Protein AF-A0A0G0SCI0-F1 (afdb_monomer)

pLDDT: mean 91.82, std 7.72, range [46.59, 98.31]

Solvent-accessible surface area (backbone atoms only — not comparable to full-atom values): 9033 Å² total; per-residue (Å²): 70,69,82,68,46,32,47,79,48,72,50,71,79,61,82,62,89,71,46,37,27,35,38,38,36,37,36,36,42,33,68,87,74,48,76,49,76,49,73,50,75,42,74,54,86,60,45,58,52,78,45,81,43,67,42,52,51,76,57,96,91,44,78,46,72,61,54,64,63,39,46,35,38,43,36,41,37,32,15,29,88,86,66,47,79,77,46,74,52,74,36,51,35,20,46,47,60,81,52,35,75,44,44,30,80,85,65,81,45,42,39,35,37,78,56,65,50,82,81,36,38,33,39,21,24,66,43,97,61,86,73,90,61,76,46,53,56,71,58,100,50,31,35,40,43,44,47,79,60,53,78,79,65,60,46,78,55,132

Radius of gyration: 16.21 Å; Cα contacts (8 Å, |Δi|>4): 354; chains: 1; bounding box: 36×43×42 Å

Structure (mmCIF, N/CA/C/O backbone):
data_AF-A0A0G0SCI0-F1
#
_entry.id   AF-A0A0G0SCI0-F1
#
loop_
_atom_site.group_PDB
_atom_site.id
_atom_site.type_symbol
_atom_site.label_atom_id
_atom_site.label_alt_id
_atom_site.label_comp_id
_atom_site.label_asym_id
_atom_site.label_entity_id
_atom_site.label_seq_id
_atom_site.pdbx_PDB_ins_code
_atom_site.Cartn_x
_atom_site.Cartn_y
_atom_site.Cartn_z
_atom_site.occupancy
_atom_site.B_iso_or_equiv
_atom_site.auth_seq_id
_atom_site.auth_comp_id
_atom_site.auth_asym_id
_atom_site.auth_atom_id
_atom_site.pdbx_PDB_model_num
ATOM 1 N N . GLY A 1 1 ? 3.227 4.817 9.717 1.00 46.59 1 GLY A N 1
ATOM 2 C CA . GLY A 1 1 ? 3.325 5.680 10.916 1.00 46.59 1 GLY A CA 1
ATOM 3 C C . GLY A 1 1 ? 2.157 5.382 11.832 1.00 46.59 1 GLY A C 1
ATOM 4 O O . GLY A 1 1 ? 1.140 4.926 11.325 1.00 46.59 1 GLY A O 1
ATOM 5 N N . SER A 1 2 ? 2.297 5.602 13.141 1.00 54.50 2 SER A N 1
ATOM 6 C CA . SER A 1 2 ? 1.297 5.234 14.164 1.00 54.50 2 SER A CA 1
ATOM 7 C C . SER A 1 2 ? -0.089 5.849 13.947 1.00 54.50 2 SER A C 1
ATOM 9 O O . SER A 1 2 ? -1.084 5.265 14.358 1.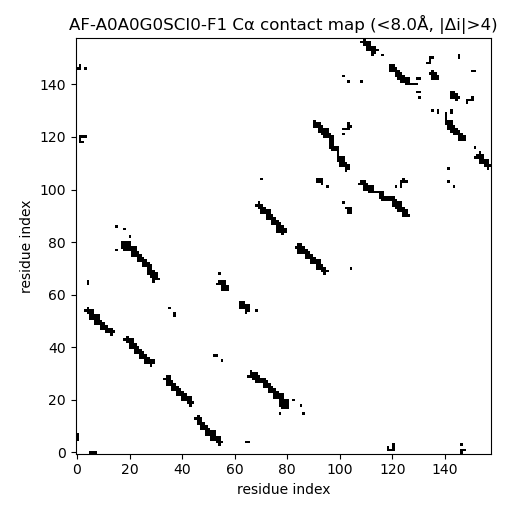00 54.50 2 SER A O 1
ATOM 11 N N . ASP A 1 3 ? -0.159 6.987 13.257 1.00 68.56 3 ASP A N 1
ATOM 12 C CA . ASP A 1 3 ? -1.389 7.781 13.158 1.00 68.56 3 ASP A CA 1
ATOM 13 C C . ASP A 1 3 ? -2.162 7.550 11.848 1.00 68.56 3 ASP A C 1
ATOM 15 O O . ASP A 1 3 ? -3.134 8.241 11.569 1.00 68.56 3 ASP A O 1
ATOM 19 N N . GLY A 1 4 ? -1.726 6.600 11.011 1.00 75.94 4 GLY A N 1
ATOM 20 C CA . GLY A 1 4 ? -2.388 6.305 9.733 1.00 75.94 4 GLY A CA 1
ATOM 21 C C . GLY A 1 4 ? -2.150 7.350 8.635 1.00 75.94 4 GLY A C 1
ATOM 22 O O . GLY A 1 4 ? -2.732 7.250 7.568 1.00 75.94 4 GLY A O 1
ATOM 23 N N . HIS A 1 5 ? -1.273 8.335 8.852 1.00 87.75 5 HIS A N 1
ATOM 24 C CA . HIS A 1 5 ? -0.954 9.381 7.863 1.00 87.75 5 HIS A CA 1
ATOM 25 C C . HIS A 1 5 ? 0.106 8.980 6.837 1.00 87.75 5 HIS A C 1
ATOM 27 O O . HIS A 1 5 ? 0.325 9.680 5.852 1.00 87.75 5 HIS A O 1
ATOM 33 N N . TRP A 1 6 ? 0.803 7.874 7.090 1.00 91.00 6 TRP A N 1
ATOM 34 C CA . TRP A 1 6 ? 1.903 7.430 6.252 1.00 91.00 6 TRP A CA 1
ATOM 35 C C . TRP A 1 6 ? 1.904 5.921 6.098 1.00 91.00 6 TRP A C 1
ATOM 37 O O . TRP A 1 6 ? 1.868 5.201 7.106 1.00 91.00 6 TRP A O 1
ATOM 47 N N . LEU A 1 7 ? 2.084 5.460 4.864 1.00 91.31 7 LEU A N 1
ATOM 48 C CA . LEU A 1 7 ? 2.353 4.060 4.557 1.00 91.31 7 LEU A CA 1
ATOM 49 C C . LEU A 1 7 ? 3.851 3.855 4.340 1.00 91.31 7 LEU A C 1
ATOM 51 O O . LEU A 1 7 ? 4.489 4.611 3.606 1.00 91.31 7 LEU A O 1
ATOM 55 N N . ASN A 1 8 ? 4.411 2.833 4.988 1.00 90.81 8 ASN A N 1
ATOM 56 C CA . ASN A 1 8 ? 5.764 2.389 4.682 1.00 90.81 8 ASN A CA 1
ATOM 57 C C . ASN A 1 8 ? 5.704 1.428 3.491 1.00 90.81 8 ASN A C 1
ATOM 59 O O . ASN A 1 8 ? 5.247 0.292 3.616 1.00 90.81 8 ASN A O 1
ATOM 63 N N . PHE A 1 9 ? 6.121 1.906 2.327 1.00 91.44 9 PHE A N 1
ATOM 64 C CA . PHE A 1 9 ? 6.131 1.146 1.092 1.00 91.44 9 PHE A CA 1
ATOM 65 C C . PHE A 1 9 ? 7.481 0.466 0.900 1.00 91.44 9 PHE A C 1
ATOM 67 O O . PHE A 1 9 ? 8.499 1.126 0.675 1.00 91.44 9 PHE A O 1
ATOM 74 N N . LYS A 1 10 ? 7.467 -0.867 0.939 1.00 90.06 10 LYS A N 1
ATOM 75 C CA . LYS A 1 10 ? 8.652 -1.702 0.758 1.00 90.06 10 LYS A CA 1
ATOM 76 C C . LYS A 1 10 ? 8.480 -2.626 -0.440 1.00 90.06 10 LYS A C 1
ATOM 78 O O . LYS A 1 10 ? 7.472 -3.319 -0.557 1.00 90.06 10 LYS A O 1
ATOM 83 N N . VAL A 1 11 ? 9.489 -2.672 -1.306 1.00 90.00 11 VAL A N 1
ATOM 84 C CA . VAL A 1 11 ? 9.606 -3.695 -2.355 1.00 90.00 11 VAL A CA 1
ATOM 85 C C . VAL A 1 11 ? 10.903 -4.442 -2.109 1.00 90.00 11 VAL A C 1
ATOM 87 O O . VAL A 1 11 ? 11.970 -3.836 -2.057 1.00 90.00 11 VAL A O 1
ATOM 90 N N . GLU A 1 12 ? 10.811 -5.755 -1.942 1.00 89.12 12 GLU A N 1
ATOM 91 C CA . GLU A 1 12 ? 11.946 -6.624 -1.632 1.00 89.12 12 GLU A CA 1
ATOM 92 C C . GLU A 1 12 ? 12.157 -7.649 -2.745 1.00 89.12 12 GLU A C 1
ATOM 94 O O . GLU A 1 12 ? 11.223 -7.992 -3.474 1.00 89.12 12 GLU A O 1
ATOM 99 N N . LYS A 1 13 ? 13.379 -8.188 -2.836 1.00 86.81 13 LYS A N 1
ATOM 100 C CA . LYS A 1 13 ? 13.738 -9.264 -3.777 1.00 86.81 13 LYS A CA 1
ATOM 101 C C . LYS A 1 13 ? 13.470 -8.872 -5.240 1.00 86.81 13 LYS A C 1
ATOM 103 O O . LYS A 1 13 ? 13.027 -9.697 -6.040 1.00 86.81 13 LYS A O 1
ATOM 108 N N . ILE A 1 14 ? 13.739 -7.614 -5.588 1.00 90.25 14 ILE A N 1
ATOM 109 C CA . ILE A 1 14 ? 13.608 -7.096 -6.952 1.00 90.25 14 ILE A CA 1
ATOM 110 C C . ILE A 1 14 ? 14.577 -7.864 -7.855 1.00 90.25 14 ILE A C 1
ATOM 112 O O . ILE A 1 14 ? 15.792 -7.784 -7.689 1.00 90.25 14 ILE A O 1
ATOM 116 N N . ASN A 1 15 ? 14.024 -8.613 -8.809 1.00 90.06 15 ASN A N 1
ATOM 117 C CA . ASN A 1 15 ? 14.778 -9.416 -9.768 1.00 90.06 15 ASN A CA 1
ATOM 118 C C . ASN A 1 15 ? 14.116 -9.349 -11.152 1.00 90.06 15 ASN A C 1
ATOM 120 O O . ASN A 1 15 ? 13.524 -10.316 -11.631 1.00 90.06 15 ASN A O 1
ATOM 124 N N . VAL A 1 16 ? 14.156 -8.165 -11.765 1.00 92.06 16 VAL A N 1
ATOM 125 C CA . VAL A 1 16 ? 13.594 -7.909 -13.098 1.00 92.06 16 VAL A CA 1
ATOM 126 C C . VAL A 1 16 ? 14.747 -7.639 -14.057 1.00 92.06 16 VAL A C 1
ATOM 128 O O . VAL A 1 16 ? 15.391 -6.594 -13.989 1.00 92.06 16 VAL A O 1
ATOM 131 N N . SER A 1 17 ? 15.034 -8.603 -14.933 1.00 93.56 17 SER A N 1
ATOM 132 C CA . SER A 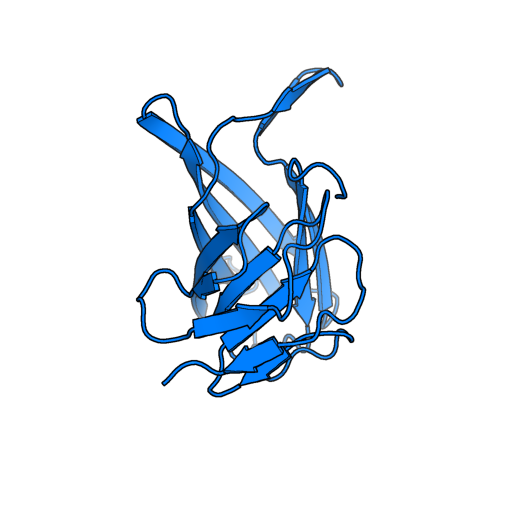1 17 ? 16.157 -8.503 -15.868 1.00 93.56 17 SER A CA 1
ATOM 133 C C . SER A 1 17 ? 16.015 -7.285 -16.785 1.00 93.56 17 SER A C 1
ATOM 135 O O . SER A 1 17 ? 14.946 -7.042 -17.346 1.00 93.56 17 SER A O 1
ATOM 137 N N . GLY A 1 18 ? 17.093 -6.509 -16.919 1.00 94.62 18 GLY A N 1
ATOM 138 C CA . GLY A 1 18 ? 17.126 -5.293 -17.734 1.00 94.62 18 GLY A CA 1
ATOM 139 C C . GLY A 1 18 ? 16.454 -4.066 -17.107 1.00 94.62 18 GLY A C 1
ATOM 140 O O . GLY A 1 18 ? 16.444 -3.014 -17.745 1.00 94.62 18 GLY A O 1
ATOM 141 N N . ALA A 1 19 ? 15.917 -4.158 -15.884 1.00 96.62 19 ALA A N 1
ATOM 142 C CA . ALA A 1 19 ? 15.339 -3.008 -15.194 1.00 96.62 19 ALA A CA 1
ATOM 143 C C . ALA A 1 19 ? 16.431 -2.050 -14.695 1.00 96.62 19 ALA A C 1
ATOM 145 O O . ALA A 1 19 ? 17.321 -2.445 -13.949 1.00 96.62 19 ALA A O 1
ATOM 146 N N . ALA A 1 20 ? 16.330 -0.779 -15.080 1.00 97.31 20 ALA A N 1
ATOM 147 C CA . ALA A 1 20 ? 17.191 0.309 -14.621 1.00 97.31 20 ALA A CA 1
ATOM 148 C C . ALA A 1 20 ? 16.476 1.240 -13.627 1.00 97.31 20 ALA A C 1
ATOM 150 O O . ALA A 1 20 ? 17.115 1.878 -12.787 1.00 97.31 20 ALA A O 1
ATOM 151 N N . SER A 1 21 ? 15.146 1.330 -13.699 1.00 97.62 21 SER A N 1
ATOM 152 C CA . SER A 1 21 ? 14.340 2.112 -12.762 1.00 97.62 21 SER A CA 1
ATOM 153 C C . SER A 1 21 ? 12.988 1.464 -12.481 1.00 97.62 21 SER A C 1
ATOM 155 O O . SER A 1 21 ? 12.532 0.560 -13.187 1.00 97.62 21 SER A O 1
ATOM 157 N N . MET A 1 22 ? 12.352 1.943 -11.417 1.00 97.50 22 MET A N 1
ATOM 158 C CA . MET A 1 22 ? 10.992 1.600 -11.044 1.00 97.50 22 MET A CA 1
ATOM 159 C C . MET A 1 22 ? 10.218 2.882 -10.736 1.00 97.50 22 MET A C 1
ATOM 161 O O . MET A 1 22 ? 10.612 3.651 -9.857 1.00 97.50 22 MET A O 1
ATOM 165 N N . ASP A 1 23 ? 9.110 3.089 -11.436 1.00 97.81 23 ASP A N 1
ATOM 166 C CA . ASP A 1 23 ? 8.098 4.060 -11.030 1.00 97.81 23 ASP A CA 1
ATOM 167 C C . ASP A 1 23 ? 7.126 3.385 -10.070 1.00 97.81 23 ASP A C 1
ATOM 169 O O . ASP A 1 23 ? 6.784 2.211 -10.244 1.00 97.81 23 ASP A O 1
ATOM 173 N N . TYR A 1 24 ? 6.639 4.133 -9.092 1.00 97.44 24 TYR A N 1
ATOM 174 C CA . TYR A 1 24 ? 5.499 3.743 -8.280 1.00 97.44 24 TYR A CA 1
ATOM 175 C C . TYR A 1 24 ? 4.431 4.830 -8.321 1.00 97.44 24 TYR A C 1
ATOM 177 O O . TYR A 1 24 ? 4.723 6.020 -8.446 1.00 97.44 24 TYR A O 1
ATOM 185 N N . LEU A 1 25 ? 3.182 4.401 -8.217 1.00 98.06 25 LEU A N 1
ATOM 186 C CA . LEU A 1 25 ? 2.033 5.272 -8.068 1.00 98.06 25 LEU A CA 1
ATOM 187 C C . LEU A 1 25 ? 1.063 4.612 -7.097 1.00 98.06 25 LEU A C 1
ATOM 189 O O . LEU A 1 25 ? 0.509 3.550 -7.389 1.00 98.06 25 LEU A O 1
ATOM 193 N N . MET A 1 26 ? 0.858 5.269 -5.962 1.00 97.56 26 MET A N 1
ATOM 194 C CA . MET A 1 26 ? -0.260 4.974 -5.079 1.00 97.56 26 MET A CA 1
ATOM 195 C C . MET A 1 26 ? -1.421 5.884 -5.440 1.00 97.56 26 MET A C 1
ATOM 197 O O . MET A 1 26 ? -1.225 7.090 -5.574 1.00 97.56 26 MET A O 1
ATOM 201 N N . VAL A 1 27 ? -2.613 5.321 -5.565 1.00 97.56 27 VAL A N 1
ATOM 202 C CA . VAL A 1 27 ? -3.841 6.084 -5.771 1.00 97.56 27 VAL A CA 1
ATOM 203 C C . VAL A 1 27 ? -4.850 5.676 -4.715 1.00 97.56 27 VAL A C 1
ATOM 205 O O . VAL A 1 27 ? -5.027 4.484 -4.492 1.00 97.56 27 VAL A O 1
ATOM 208 N N . TYR A 1 28 ? -5.504 6.632 -4.067 1.00 95.81 28 TYR A N 1
ATOM 209 C CA . TYR A 1 28 ? -6.512 6.357 -3.042 1.00 95.81 28 TYR A CA 1
ATOM 210 C C . TYR A 1 28 ? -7.639 7.386 -3.084 1.00 95.81 28 TYR A C 1
ATOM 212 O O . TYR A 1 28 ? -7.477 8.485 -3.622 1.00 95.81 28 TYR A O 1
ATOM 220 N N . SER A 1 29 ? -8.783 7.006 -2.526 1.00 91.44 29 SER A N 1
ATOM 221 C CA . SER A 1 29 ? -9.950 7.877 -2.387 1.00 91.44 29 SER A CA 1
ATOM 222 C C . SER A 1 29 ? -9.988 8.531 -1.009 1.00 91.44 29 SER A C 1
ATOM 224 O O . SER A 1 29 ? -9.496 7.969 -0.029 1.00 91.44 29 SER A O 1
ATOM 226 N N . THR A 1 30 ? -10.572 9.723 -0.947 1.00 90.12 30 THR A N 1
ATOM 227 C CA . THR A 1 30 ? -10.726 10.521 0.274 1.00 90.12 30 THR A CA 1
ATOM 228 C C . THR A 1 30 ? -12.205 10.723 0.606 1.00 90.12 30 THR A C 1
ATOM 230 O O . THR A 1 30 ? -13.070 10.639 -0.268 1.00 90.12 30 THR A O 1
ATOM 233 N N . SER A 1 31 ? -12.527 11.008 1.872 1.00 86.62 31 SER A N 1
ATOM 234 C CA . SER A 1 31 ? -13.924 11.157 2.328 1.00 86.62 31 SER A CA 1
ATOM 235 C C . SER A 1 31 ? -14.691 12.311 1.674 1.00 86.62 31 SER A C 1
ATOM 237 O O . SER A 1 31 ? -15.917 12.331 1.704 1.00 86.62 31 SER A O 1
ATOM 239 N N . ASP A 1 32 ? -13.989 13.293 1.113 1.00 83.62 32 ASP A N 1
ATOM 240 C CA . ASP A 1 32 ? -14.570 14.423 0.378 1.00 83.62 32 ASP A CA 1
ATOM 241 C C . ASP A 1 32 ? -14.886 14.088 -1.095 1.00 83.62 32 ASP A C 1
ATOM 243 O O . ASP A 1 32 ? -15.284 14.967 -1.859 1.00 83.62 32 ASP A O 1
ATOM 247 N N . GLY A 1 33 ? -14.732 12.820 -1.496 1.00 75.12 33 GLY A N 1
ATOM 248 C CA . GLY A 1 33 ? -14.990 12.339 -2.854 1.00 75.12 33 GLY A CA 1
ATOM 249 C C . GLY A 1 33 ? -13.837 12.584 -3.830 1.00 75.12 33 GLY A C 1
ATOM 250 O O . GLY A 1 33 ? -13.972 12.283 -5.017 1.00 75.12 33 GLY A O 1
ATOM 251 N N . GLY A 1 34 ? -12.710 13.120 -3.353 1.00 86.19 34 GLY A N 1
ATOM 252 C CA . GLY A 1 34 ? -11.492 13.281 -4.134 1.00 86.19 34 GLY A CA 1
ATOM 253 C C . GLY A 1 34 ? -10.740 11.968 -4.376 1.00 86.19 34 GLY A C 1
ATOM 254 O O . GLY A 1 34 ? -10.916 10.964 -3.683 1.00 86.19 34 GLY A O 1
ATOM 255 N N . GLN A 1 35 ? -9.858 11.998 -5.375 1.00 92.69 35 GLN A N 1
ATOM 256 C CA . GLN A 1 35 ? -8.850 10.968 -5.611 1.00 92.69 35 GLN A CA 1
ATOM 257 C C . GLN A 1 35 ? -7.472 11.616 -5.518 1.00 92.69 35 GLN A C 1
ATOM 259 O O . GLN A 1 35 ? -7.233 12.673 -6.105 1.00 92.69 35 GLN A O 1
ATOM 264 N N . GLN A 1 36 ? -6.572 10.979 -4.781 1.00 94.75 36 GLN A N 1
ATOM 265 C CA . GLN A 1 36 ? -5.215 11.458 -4.552 1.00 94.75 36 GLN A CA 1
ATOM 266 C C . GLN A 1 36 ? -4.207 10.486 -5.146 1.00 94.75 36 GLN A C 1
ATOM 268 O O . GLN A 1 36 ? -4.459 9.283 -5.239 1.00 94.75 36 GLN A O 1
ATOM 273 N N . GLY A 1 37 ? -3.061 11.023 -5.558 1.00 95.50 37 GLY A N 1
ATOM 274 C CA . GLY A 1 37 ? -1.978 10.262 -6.165 1.00 95.50 37 GLY A CA 1
ATOM 275 C C . GLY A 1 37 ? -0.643 10.575 -5.505 1.00 95.50 37 GLY A C 1
ATOM 276 O O . GLY A 1 37 ? -0.273 11.739 -5.378 1.00 95.50 37 GLY A O 1
ATOM 277 N N . VAL A 1 38 ? 0.108 9.535 -5.149 1.00 96.56 38 VAL A N 1
ATOM 278 C CA . VAL A 1 38 ? 1.482 9.641 -4.642 1.00 96.56 38 VAL A CA 1
ATOM 279 C C . VAL A 1 38 ? 2.414 8.958 -5.642 1.00 96.56 38 VAL A C 1
ATOM 281 O O . VAL A 1 38 ? 2.629 7.742 -5.557 1.00 96.56 38 VAL A O 1
ATOM 284 N N . PRO A 1 39 ? 2.912 9.698 -6.649 1.00 97.12 39 PRO A N 1
ATOM 285 C CA . PRO A 1 39 ? 3.868 9.176 -7.609 1.00 97.12 39 PRO A CA 1
ATOM 286 C C . PRO A 1 39 ? 5.294 9.236 -7.060 1.00 97.12 39 PRO A C 1
ATOM 288 O O . PRO A 1 39 ? 5.649 10.108 -6.266 1.00 97.12 39 PRO A O 1
ATOM 291 N N . GLY A 1 40 ? 6.157 8.378 -7.585 1.00 96.94 40 GLY A N 1
ATOM 292 C CA . GLY A 1 40 ? 7.592 8.561 -7.469 1.00 96.94 40 GLY A CA 1
ATOM 293 C C . GLY A 1 40 ? 8.373 7.627 -8.374 1.00 96.94 40 GLY A C 1
ATOM 294 O O . GLY A 1 40 ? 7.836 6.691 -8.962 1.00 96.94 40 GLY A O 1
ATOM 295 N N . THR A 1 41 ? 9.671 7.892 -8.470 1.00 97.00 41 THR A N 1
ATOM 296 C CA . THR A 1 41 ? 10.594 7.123 -9.305 1.00 97.00 41 THR A CA 1
ATOM 297 C C . THR A 1 41 ? 11.840 6.793 -8.503 1.00 97.00 41 THR A C 1
ATOM 299 O O . THR A 1 41 ? 12.353 7.619 -7.743 1.00 97.00 41 THR A O 1
ATOM 302 N N . VAL A 1 42 ? 12.342 5.575 -8.676 1.00 96.19 42 VAL A N 1
ATOM 303 C CA . VAL A 1 42 ? 13.556 5.084 -8.027 1.00 96.19 42 VAL A CA 1
ATOM 304 C C . VAL A 1 42 ? 14.471 4.479 -9.083 1.00 96.19 42 VAL A C 1
ATOM 306 O O . VAL A 1 42 ? 14.039 3.670 -9.902 1.00 96.19 42 VAL A O 1
ATOM 309 N N . LYS A 1 43 ? 15.750 4.863 -9.073 1.00 96.25 43 LYS A N 1
ATOM 310 C CA . LYS A 1 43 ? 16.782 4.145 -9.831 1.00 96.25 43 LYS A CA 1
ATOM 311 C C . LYS A 1 43 ? 17.069 2.822 -9.129 1.00 96.25 43 LYS A C 1
ATOM 313 O O . LYS A 1 43 ? 17.228 2.806 -7.911 1.00 96.25 43 LYS A O 1
ATOM 318 N N . LEU A 1 44 ? 17.132 1.734 -9.884 1.00 95.06 44 LEU A N 1
ATOM 319 C CA . LEU A 1 44 ? 17.379 0.408 -9.331 1.00 95.06 44 LEU A CA 1
ATOM 320 C C . LEU A 1 44 ? 18.883 0.160 -9.252 1.00 95.06 44 LEU A C 1
ATOM 322 O O . LEU A 1 44 ? 19.503 -0.305 -10.203 1.00 95.06 44 LEU A O 1
ATOM 326 N N . THR A 1 45 ? 19.461 0.520 -8.111 1.00 90.88 45 THR A N 1
ATOM 327 C CA . THR A 1 45 ? 20.843 0.180 -7.732 1.00 90.88 45 THR A CA 1
ATOM 328 C C . THR A 1 45 ? 20.909 -1.022 -6.797 1.00 90.88 45 THR A C 1
ATOM 330 O O . THR A 1 45 ? 21.949 -1.662 -6.702 1.00 90.88 45 THR A O 1
ATOM 333 N N . ASP A 1 46 ? 19.788 -1.342 -6.149 1.00 89.06 46 ASP A N 1
ATOM 334 C CA . ASP A 1 46 ? 19.658 -2.358 -5.111 1.00 89.06 46 ASP A CA 1
ATOM 335 C C . ASP A 1 46 ? 18.482 -3.296 -5.408 1.00 89.06 46 ASP A C 1
ATOM 337 O O . ASP A 1 46 ? 1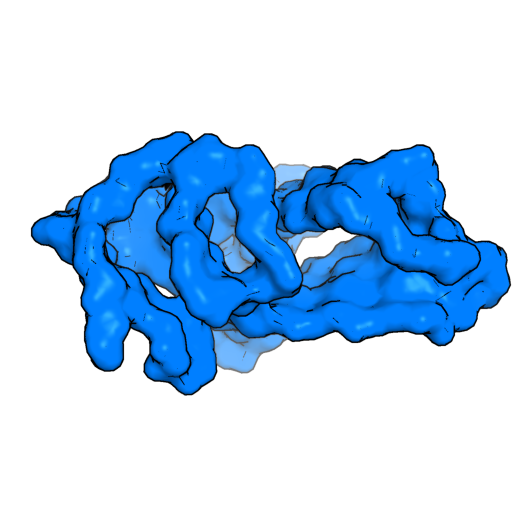7.605 -3.004 -6.226 1.00 89.06 46 ASP A O 1
ATOM 341 N N . THR A 1 47 ? 18.433 -4.429 -4.705 1.00 88.69 47 THR A N 1
ATOM 342 C CA . THR A 1 47 ? 17.344 -5.419 -4.825 1.00 88.69 47 THR A CA 1
ATOM 343 C C . THR A 1 47 ? 16.173 -5.148 -3.876 1.00 88.69 47 THR A C 1
ATOM 345 O O . THR A 1 47 ? 15.208 -5.916 -3.830 1.00 88.69 47 THR A O 1
ATOM 348 N N . SER A 1 48 ? 16.238 -4.055 -3.116 1.00 90.50 48 SER A N 1
ATOM 349 C CA . SER A 1 48 ? 15.192 -3.626 -2.195 1.00 90.50 48 SER A CA 1
ATOM 350 C C . SER A 1 48 ? 15.077 -2.112 -2.165 1.00 90.50 48 SER A C 1
ATOM 352 O O . SER A 1 48 ? 16.084 -1.409 -2.224 1.00 90.50 48 SER A O 1
ATOM 354 N N . ILE A 1 49 ? 13.857 -1.616 -2.001 1.00 92.56 49 ILE A N 1
ATOM 355 C CA . ILE A 1 49 ? 13.579 -0.197 -1.800 1.00 92.56 49 ILE A CA 1
ATOM 356 C C . ILE A 1 49 ? 12.587 -0.017 -0.655 1.00 92.56 49 ILE A C 1
ATOM 358 O O . ILE A 1 49 ? 11.730 -0.868 -0.415 1.00 92.56 49 ILE A O 1
ATOM 362 N N . GLU A 1 50 ? 12.688 1.128 0.008 1.00 92.44 50 GLU A N 1
ATOM 363 C CA . GLU A 1 50 ? 11.783 1.536 1.077 1.00 92.44 50 GLU A CA 1
ATOM 364 C C . GLU A 1 50 ? 11.466 3.026 0.937 1.00 92.44 50 GLU A C 1
ATOM 366 O O . GLU A 1 50 ? 12.366 3.836 0.681 1.00 92.44 50 GLU A O 1
ATOM 371 N N . ARG A 1 51 ? 10.188 3.398 1.020 1.00 93.44 51 ARG A N 1
ATOM 372 C CA . ARG A 1 51 ? 9.709 4.780 0.892 1.00 93.44 51 ARG A CA 1
ATOM 373 C C . ARG A 1 51 ? 8.553 5.030 1.850 1.00 93.44 51 ARG A C 1
ATOM 375 O O . ARG A 1 51 ? 7.651 4.211 1.970 1.00 93.44 51 ARG A O 1
ATOM 382 N N . MET A 1 52 ? 8.542 6.211 2.455 1.00 93.12 52 MET A N 1
ATOM 383 C CA . MET A 1 52 ? 7.386 6.700 3.199 1.00 93.12 52 MET A CA 1
ATOM 384 C C . MET A 1 52 ? 6.440 7.422 2.240 1.00 93.12 52 MET A C 1
ATOM 386 O O . MET A 1 52 ? 6.843 8.380 1.583 1.00 93.12 52 MET A O 1
ATOM 390 N N . LEU A 1 53 ? 5.196 6.959 2.155 1.00 94.69 53 LEU A N 1
ATOM 391 C CA . LEU A 1 53 ? 4.159 7.552 1.315 1.00 94.69 53 LEU A CA 1
ATOM 392 C C . LEU A 1 53 ? 3.184 8.333 2.191 1.00 94.69 53 LEU A C 1
ATOM 394 O O . LEU A 1 53 ? 2.549 7.750 3.070 1.00 94.69 53 LEU A O 1
ATOM 398 N N . LEU A 1 54 ? 3.095 9.642 1.960 1.00 94.50 54 LEU A N 1
ATOM 399 C CA . LEU A 1 54 ? 2.180 10.532 2.669 1.00 94.50 54 LEU A CA 1
ATOM 400 C C . LEU A 1 54 ? 0.750 10.324 2.162 1.00 94.50 54 LEU A C 1
ATOM 402 O O . LEU A 1 54 ? 0.503 10.424 0.965 1.00 94.50 54 LEU A O 1
ATOM 406 N N . LEU A 1 55 ? -0.186 10.093 3.078 1.00 94.12 55 LEU A N 1
ATOM 407 C CA . LEU A 1 55 ? -1.623 10.162 2.819 1.00 94.12 55 LEU A CA 1
ATOM 408 C C . LEU A 1 55 ? -2.090 11.600 3.057 1.00 94.12 55 LEU A C 1
ATOM 410 O O . LEU A 1 55 ? -2.605 11.955 4.122 1.00 94.12 55 LEU A O 1
ATOM 414 N N . GLY A 1 56 ? -1.783 12.462 2.093 1.00 93.38 56 GLY A N 1
ATOM 415 C CA . GLY A 1 56 ? -1.937 13.899 2.228 1.00 93.38 56 GLY A CA 1
ATOM 416 C C . GLY A 1 56 ? -1.058 14.690 1.270 1.00 93.38 56 GLY A C 1
ATOM 417 O O . GLY A 1 56 ? -0.579 14.201 0.250 1.00 93.38 56 GLY A O 1
ATOM 418 N N . SER A 1 57 ? -0.805 15.939 1.641 1.00 90.38 57 SER A N 1
ATOM 419 C CA . SER A 1 57 ? 0.058 16.857 0.902 1.00 90.38 57 SER A CA 1
ATOM 420 C C . SER A 1 57 ? 1.037 17.555 1.836 1.00 90.38 57 SER A C 1
ATOM 422 O O . SER A 1 57 ? 0.662 17.959 2.940 1.00 90.38 57 SER A O 1
ATOM 424 N N . GLU A 1 58 ? 2.258 17.775 1.361 1.00 91.62 58 GLU A N 1
ATOM 425 C CA . GLU A 1 58 ? 3.247 18.625 2.017 1.00 91.62 58 GLU A CA 1
ATOM 426 C C . GLU A 1 58 ? 3.515 19.866 1.155 1.00 91.62 58 GLU A C 1
ATOM 428 O O . GLU A 1 58 ? 3.766 19.756 -0.044 1.00 91.62 58 GLU A O 1
ATOM 433 N N . SER A 1 59 ? 3.484 21.053 1.763 1.00 89.81 59 SER A N 1
ATOM 434 C CA . SER A 1 59 ? 3.904 22.302 1.120 1.00 89.81 59 SER A CA 1
ATOM 435 C C . SER A 1 59 ? 4.751 23.119 2.084 1.00 89.81 59 SER A C 1
ATOM 437 O O . SER A 1 59 ? 4.273 23.539 3.138 1.00 89.81 59 SER A O 1
ATOM 439 N N . SER A 1 60 ? 6.004 23.389 1.713 1.00 90.38 60 SER A N 1
ATOM 440 C CA . SER A 1 60 ? 6.942 24.192 2.514 1.00 90.38 60 SER A CA 1
ATOM 441 C C . SER A 1 60 ? 7.083 23.696 3.964 1.00 90.38 60 SER A C 1
ATOM 443 O O . SER A 1 60 ? 7.050 24.496 4.900 1.00 90.38 60 SER A O 1
ATOM 445 N N . GLY A 1 61 ? 7.170 22.375 4.158 1.00 89.44 61 GLY A N 1
ATOM 446 C CA . GLY A 1 61 ? 7.266 21.738 5.478 1.00 89.44 61 GLY A CA 1
ATOM 447 C C . GLY A 1 61 ? 5.959 21.704 6.280 1.00 89.44 61 GLY A C 1
ATOM 448 O O . GLY A 1 61 ? 5.961 21.273 7.431 1.00 89.44 61 GLY A O 1
ATOM 449 N N . LYS A 1 62 ? 4.837 22.165 5.709 1.00 89.81 62 LYS A N 1
ATOM 450 C CA . LYS A 1 62 ? 3.505 22.045 6.316 1.00 89.81 62 LYS A CA 1
ATOM 451 C C . LYS A 1 62 ? 2.785 20.832 5.752 1.00 89.81 62 LYS A C 1
ATOM 453 O O . LYS A 1 62 ? 2.602 20.734 4.539 1.00 89.81 62 LYS A O 1
ATOM 458 N N . PHE A 1 63 ? 2.326 19.966 6.648 1.00 92.06 63 PHE A N 1
ATOM 459 C CA . PHE A 1 63 ? 1.602 18.748 6.307 1.00 92.06 63 PHE A CA 1
ATOM 460 C C . PHE A 1 63 ? 0.096 18.953 6.452 1.00 92.06 63 PHE A C 1
ATOM 462 O O . PHE A 1 63 ? -0.383 19.487 7.453 1.00 92.06 63 PHE A O 1
ATOM 469 N N . ARG A 1 64 ? -0.643 18.497 5.445 1.00 91.50 64 ARG A N 1
ATOM 470 C CA . ARG A 1 64 ? -2.090 18.290 5.487 1.00 91.50 64 ARG A CA 1
ATOM 471 C C . ARG A 1 64 ? -2.331 16.808 5.266 1.00 91.50 64 ARG A C 1
ATOM 473 O O . ARG A 1 64 ? -1.803 16.261 4.303 1.00 91.50 64 ARG A O 1
ATOM 480 N N . TYR A 1 65 ? -3.131 16.194 6.124 1.00 92.69 65 TYR A N 1
ATOM 481 C CA . TYR A 1 65 ? -3.484 14.782 6.018 1.00 92.69 65 TYR A CA 1
ATOM 482 C C . TYR A 1 65 ? -4.881 14.640 5.434 1.00 92.69 65 TYR A C 1
ATOM 484 O O . TYR A 1 65 ? -5.773 15.428 5.760 1.00 92.69 65 TYR A O 1
ATOM 492 N N . ASP A 1 66 ? -5.057 13.653 4.565 1.00 92.19 66 ASP A N 1
ATOM 493 C CA . ASP A 1 66 ? -6.366 13.350 4.003 1.00 92.19 66 ASP A CA 1
ATOM 494 C C . ASP A 1 66 ? -7.174 12.469 4.962 1.00 92.19 66 ASP A C 1
ATOM 496 O O . ASP A 1 66 ? -6.640 11.572 5.617 1.00 92.19 66 ASP A O 1
ATOM 500 N N . ALA A 1 67 ? -8.475 12.739 5.047 1.00 89.75 67 ALA A N 1
ATOM 501 C CA . ALA A 1 67 ? -9.407 11.977 5.870 1.00 89.75 67 ALA A CA 1
ATOM 502 C C . ALA A 1 67 ? -10.116 10.887 5.049 1.00 89.75 67 ALA A C 1
ATOM 504 O O . ALA A 1 67 ? -10.282 11.012 3.833 1.00 89.75 67 ALA A O 1
ATOM 505 N N . GLY A 1 68 ? -10.553 9.826 5.735 1.00 90.19 68 GLY A N 1
ATOM 506 C CA . GLY A 1 68 ? -11.331 8.735 5.137 1.00 90.19 68 GLY A CA 1
ATOM 507 C C . GLY A 1 68 ? -10.571 7.905 4.106 1.00 90.19 68 GLY A C 1
ATOM 508 O O . GLY A 1 68 ? -11.178 7.396 3.170 1.00 90.19 68 GLY A O 1
ATOM 509 N N . VAL A 1 69 ? -9.248 7.797 4.248 1.00 93.19 69 VAL A N 1
ATOM 510 C CA . VAL A 1 69 ? -8.461 6.885 3.417 1.00 93.19 69 VAL A CA 1
ATOM 511 C C . VAL A 1 69 ? -8.691 5.465 3.913 1.00 93.19 69 VAL A C 1
ATOM 513 O O . VAL A 1 69 ? -8.145 5.063 4.937 1.00 93.19 69 VAL A O 1
ATOM 516 N N . GLU A 1 70 ? -9.498 4.712 3.178 1.00 94.06 70 GLU A N 1
ATOM 517 C CA . GLU A 1 70 ? -9.789 3.310 3.490 1.00 94.06 70 GLU A CA 1
ATOM 518 C C . GLU A 1 70 ? -9.203 2.379 2.438 1.00 94.06 70 GLU A C 1
ATOM 520 O O . GLU A 1 70 ? -8.713 1.308 2.758 1.00 94.06 70 GLU A O 1
ATOM 525 N N . GLN A 1 71 ? -9.211 2.764 1.165 1.00 95.19 71 GLN A N 1
ATOM 526 C CA . GLN A 1 71 ? -8.818 1.867 0.083 1.00 95.19 71 GLN A CA 1
ATOM 527 C C . GLN A 1 71 ? -7.996 2.602 -0.963 1.00 95.19 71 GLN A C 1
ATOM 529 O O . GLN A 1 71 ? -8.134 3.811 -1.174 1.00 95.19 71 GLN A O 1
ATOM 534 N N . GLY A 1 72 ? -7.154 1.847 -1.653 1.00 95.81 72 GLY A N 1
ATOM 535 C CA . GLY A 1 72 ? -6.418 2.362 -2.788 1.00 95.81 72 GLY A CA 1
ATOM 536 C C . GLY A 1 72 ? -5.700 1.276 -3.564 1.00 95.81 72 GLY A C 1
ATOM 537 O O . GLY A 1 72 ? -5.756 0.093 -3.239 1.00 95.81 72 GLY A O 1
ATOM 538 N N . THR A 1 73 ? -4.987 1.710 -4.590 1.00 97.62 73 THR A N 1
ATOM 539 C CA . THR A 1 73 ? -4.245 0.858 -5.506 1.00 97.62 73 THR A CA 1
ATOM 540 C C . THR A 1 73 ? -2.784 1.281 -5.513 1.00 97.62 73 THR A C 1
ATOM 542 O O . THR A 1 73 ? -2.455 2.446 -5.742 1.00 97.62 73 THR A O 1
ATOM 545 N N . MET A 1 74 ? -1.890 0.319 -5.309 1.00 97.25 74 MET A N 1
ATOM 546 C CA . MET A 1 74 ? -0.456 0.469 -5.513 1.00 97.25 74 MET A CA 1
ATOM 547 C C . MET A 1 74 ? -0.076 -0.113 -6.871 1.00 97.25 74 MET A C 1
ATOM 549 O O . MET A 1 74 ? -0.323 -1.285 -7.152 1.00 97.25 74 MET A O 1
ATOM 553 N N . THR A 1 75 ? 0.562 0.696 -7.708 1.00 97.56 75 THR A N 1
ATOM 554 C CA . THR A 1 75 ? 1.126 0.264 -8.986 1.00 97.56 75 THR A CA 1
ATOM 555 C C . THR A 1 75 ? 2.625 0.491 -8.997 1.00 97.56 75 THR A C 1
ATOM 557 O O . THR A 1 75 ? 3.082 1.593 -8.713 1.00 97.56 75 THR A O 1
ATOM 560 N N . ILE A 1 76 ? 3.381 -0.523 -9.415 1.00 96.75 76 ILE A N 1
ATOM 561 C CA . ILE A 1 76 ? 4.802 -0.404 -9.741 1.00 96.75 76 ILE A CA 1
ATOM 562 C C . ILE A 1 76 ? 5.045 -0.727 -11.208 1.00 96.75 76 ILE A C 1
ATOM 564 O O . ILE A 1 76 ? 4.455 -1.653 -11.765 1.00 96.75 76 ILE A O 1
ATOM 568 N N . THR A 1 77 ? 5.924 0.044 -11.836 1.00 98.00 77 THR A N 1
ATOM 569 C CA . THR A 1 77 ? 6.297 -0.101 -13.244 1.00 98.00 77 THR A CA 1
ATOM 570 C C . THR A 1 77 ? 7.812 -0.149 -13.360 1.00 98.00 77 THR A C 1
ATOM 572 O O . THR A 1 77 ? 8.486 0.832 -13.063 1.00 98.00 77 THR A O 1
ATOM 575 N N . PHE A 1 78 ? 8.348 -1.272 -13.826 1.00 97.75 78 PHE A N 1
ATOM 576 C CA . PHE A 1 78 ? 9.770 -1.435 -14.113 1.00 97.75 78 PHE A CA 1
ATOM 577 C C . PHE A 1 78 ? 10.090 -0.925 -15.515 1.00 97.75 78 PHE A C 1
ATOM 579 O O . PHE A 1 78 ? 9.355 -1.210 -16.472 1.00 97.75 78 PHE A O 1
ATOM 586 N N . ARG A 1 79 ? 11.202 -0.201 -15.645 1.00 98.31 79 ARG A N 1
ATOM 587 C CA . ARG A 1 79 ? 11.671 0.358 -16.914 1.00 98.31 79 ARG A CA 1
ATOM 588 C C . ARG A 1 79 ? 13.123 0.017 -17.190 1.00 98.31 79 ARG A C 1
ATOM 590 O O . ARG A 1 79 ? 13.917 -0.100 -16.259 1.00 98.31 79 ARG A O 1
ATOM 597 N N . ASP A 1 80 ? 13.460 -0.114 -18.467 1.00 97.75 80 ASP A N 1
ATOM 598 C CA . ASP A 1 80 ? 14.840 -0.277 -18.919 1.00 97.75 80 ASP A CA 1
ATOM 599 C C . ASP A 1 80 ? 15.626 1.049 -18.912 1.00 97.75 80 ASP A C 1
ATOM 601 O O . ASP A 1 80 ? 15.101 2.113 -18.573 1.00 97.75 80 ASP A O 1
ATOM 605 N N . GLY A 1 81 ? 16.903 0.990 -19.303 1.00 96.75 81 GLY A N 1
ATOM 606 C CA . GLY A 1 81 ? 17.785 2.162 -19.373 1.00 96.75 81 GLY A CA 1
ATOM 607 C C . GLY A 1 81 ? 17.349 3.245 -20.370 1.00 96.75 81 GLY A C 1
ATOM 608 O O . GLY A 1 81 ? 17.812 4.377 -20.265 1.00 96.75 81 GLY A O 1
ATOM 609 N N . ASN A 1 82 ? 16.436 2.928 -21.292 1.00 96.81 82 ASN A N 1
ATOM 610 C CA . ASN A 1 82 ? 15.851 3.869 -22.249 1.00 96.81 82 ASN A CA 1
ATOM 611 C C . ASN A 1 82 ? 14.483 4.400 -21.780 1.00 96.81 82 ASN A C 1
ATOM 613 O O . ASN A 1 82 ? 13.820 5.136 -22.509 1.00 96.81 82 ASN A O 1
ATOM 617 N N . GLY A 1 83 ? 14.029 4.013 -20.583 1.00 95.88 83 GLY A N 1
ATOM 618 C CA . GLY A 1 83 ? 12.729 4.391 -20.031 1.00 95.88 83 GLY A CA 1
ATOM 619 C C . GLY A 1 83 ? 11.549 3.572 -20.568 1.00 95.88 83 GLY A C 1
ATOM 620 O O . GLY A 1 83 ? 10.395 3.871 -20.234 1.00 95.88 83 GLY A O 1
ATOM 621 N N . LYS A 1 84 ? 11.787 2.525 -21.366 1.00 97.50 84 LYS A N 1
ATOM 622 C CA . LYS A 1 84 ? 10.722 1.648 -21.865 1.00 97.50 84 LYS A CA 1
ATOM 623 C C . LYS A 1 84 ? 10.199 0.775 -20.729 1.00 97.50 84 LYS A C 1
ATOM 625 O O . LYS A 1 84 ? 10.975 0.185 -19.986 1.00 97.50 84 LYS A O 1
ATOM 630 N N . MET A 1 85 ? 8.874 0.662 -20.620 1.00 97.56 85 MET A N 1
ATOM 631 C CA . MET A 1 85 ? 8.230 -0.266 -19.687 1.00 97.56 85 MET A CA 1
ATOM 632 C C . MET A 1 85 ? 8.568 -1.712 -20.061 1.00 97.56 85 MET A C 1
ATOM 634 O O . MET A 1 85 ? 8.361 -2.126 -21.202 1.00 97.56 85 MET A O 1
ATOM 638 N N . ILE A 1 86 ? 9.036 -2.478 -19.080 1.00 96.88 86 ILE A N 1
ATOM 639 C CA . ILE A 1 86 ? 9.356 -3.905 -19.234 1.00 96.88 86 ILE A CA 1
ATOM 640 C C . ILE A 1 86 ? 8.558 -4.800 -18.281 1.00 96.88 86 ILE A C 1
ATOM 642 O O . ILE A 1 86 ? 8.511 -6.011 -18.471 1.00 96.88 86 ILE A O 1
ATOM 646 N N . GLY A 1 87 ? 7.890 -4.218 -17.283 1.00 95.62 87 GLY A N 1
ATOM 647 C CA . GLY A 1 87 ? 7.000 -4.945 -16.386 1.00 95.62 87 GLY A CA 1
ATOM 648 C C . GLY A 1 87 ? 6.140 -4.003 -15.555 1.00 95.62 87 GLY A C 1
ATOM 649 O O . GLY A 1 87 ? 6.526 -2.862 -15.298 1.00 95.62 87 GLY A O 1
ATOM 650 N N . LYS A 1 88 ? 4.973 -4.486 -15.131 1.00 95.75 88 LYS A N 1
ATOM 651 C CA . LYS A 1 88 ? 4.036 -3.754 -14.278 1.00 95.75 88 LYS A CA 1
ATOM 652 C C . LYS A 1 88 ? 3.383 -4.718 -13.297 1.00 95.75 88 LYS A C 1
ATOM 654 O O . LYS A 1 88 ? 2.972 -5.803 -13.700 1.00 95.75 88 LYS A O 1
ATOM 659 N N . LEU A 1 89 ? 3.266 -4.304 -12.041 1.00 94.94 89 LEU A N 1
ATOM 660 C CA . LEU A 1 89 ? 2.498 -5.003 -11.015 1.00 94.94 89 LEU A CA 1
ATOM 661 C C . LEU A 1 89 ? 1.547 -4.010 -10.353 1.00 94.94 89 LEU A C 1
ATOM 663 O O . LEU A 1 89 ? 1.902 -2.852 -10.134 1.00 94.94 89 LEU A O 1
ATOM 667 N N . THR A 1 90 ? 0.346 -4.475 -10.037 1.00 96.00 90 THR A N 1
ATOM 668 C CA . THR A 1 90 ? -0.694 -3.668 -9.399 1.00 96.00 90 THR A CA 1
ATOM 669 C C . THR A 1 90 ? -1.353 -4.487 -8.299 1.00 96.00 90 THR A C 1
ATOM 671 O O . THR A 1 90 ? -1.538 -5.693 -8.450 1.00 96.00 90 THR A O 1
ATOM 674 N N . THR A 1 91 ? -1.662 -3.858 -7.175 1.00 95.62 91 THR A N 1
ATOM 675 C CA . THR A 1 91 ? -2.396 -4.484 -6.077 1.00 95.62 91 THR A CA 1
ATOM 676 C C . THR A 1 91 ? -3.230 -3.445 -5.363 1.00 95.62 91 THR A C 1
ATOM 678 O O . THR A 1 91 ? -2.769 -2.326 -5.138 1.00 95.62 91 THR A O 1
ATOM 681 N N . ASP A 1 92 ? -4.429 -3.842 -4.970 1.00 97.25 92 ASP A N 1
ATOM 682 C CA . ASP A 1 92 ? -5.267 -3.031 -4.103 1.00 97.25 92 ASP A CA 1
ATOM 683 C C . ASP A 1 92 ? -4.879 -3.260 -2.643 1.00 97.25 92 ASP A C 1
ATOM 685 O O . ASP A 1 92 ? -4.341 -4.317 -2.281 1.00 97.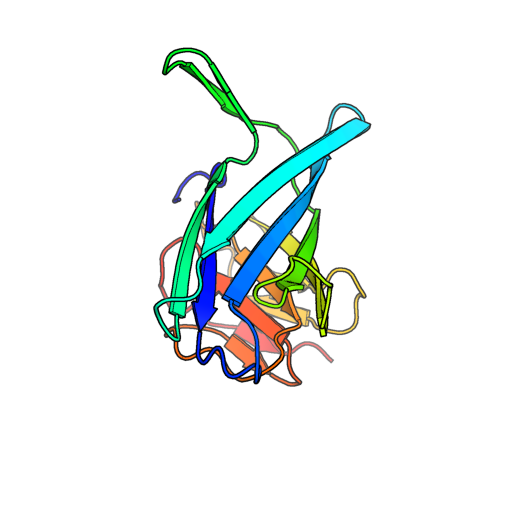25 92 ASP A O 1
ATOM 689 N N . PHE A 1 93 ? -5.114 -2.245 -1.822 1.00 96.50 93 PHE A N 1
ATOM 690 C CA . PHE A 1 93 ? -4.898 -2.270 -0.388 1.00 96.50 93 PHE A CA 1
ATOM 691 C C . PHE A 1 93 ? -6.135 -1.746 0.340 1.00 96.50 93 PHE A C 1
ATOM 693 O O . PHE A 1 93 ? -6.797 -0.818 -0.127 1.00 96.50 93 PHE A O 1
ATOM 700 N N . HIS A 1 94 ? -6.407 -2.333 1.501 1.00 96.94 94 HIS A N 1
ATOM 701 C CA . HIS A 1 94 ? -7.437 -1.896 2.435 1.00 96.94 94 HIS A CA 1
ATOM 702 C C . HIS A 1 94 ? -6.756 -1.450 3.731 1.00 96.94 94 HIS A C 1
ATOM 704 O O . HIS A 1 94 ? -6.113 -2.256 4.402 1.00 96.94 94 HIS A O 1
ATOM 710 N N . LEU A 1 95 ? -6.845 -0.161 4.045 1.00 95.81 95 LEU A N 1
ATOM 711 C CA . LEU A 1 95 ? -6.410 0.454 5.289 1.00 95.81 95 LEU A CA 1
ATOM 712 C C . LEU A 1 95 ? -7.570 0.441 6.290 1.00 95.81 95 LEU A C 1
ATOM 714 O O . LEU A 1 95 ? -8.602 1.064 6.064 1.00 95.81 95 LEU A O 1
ATOM 718 N N . GLN A 1 96 ? -7.394 -0.266 7.402 1.00 95.44 96 GLN A N 1
ATOM 719 C CA . GLN A 1 96 ? -8.448 -0.507 8.386 1.00 95.44 96 GLN A CA 1
ATOM 720 C C . GLN A 1 96 ? -7.942 -0.235 9.802 1.00 95.44 96 GLN A C 1
ATOM 722 O O . GLN A 1 96 ? -6.787 -0.508 10.126 1.00 95.44 96 GLN A O 1
ATOM 727 N N . SER A 1 97 ? -8.804 0.272 10.675 1.00 95.06 97 SER A N 1
ATOM 728 C CA . SER A 1 97 ? -8.510 0.440 12.101 1.00 95.06 97 SER A CA 1
ATOM 729 C C . SER A 1 97 ? -9.800 0.393 12.918 1.00 95.06 97 SER A C 1
ATOM 731 O O . SER A 1 97 ? -10.895 0.538 12.380 1.00 95.06 97 SER A O 1
ATOM 733 N N . GLY A 1 98 ? -9.691 0.133 14.224 1.00 94.88 98 GLY A N 1
ATOM 734 C CA . GLY A 1 98 ? -10.858 0.131 15.120 1.00 94.88 98 GLY A CA 1
ATOM 735 C C . GLY A 1 98 ? -11.872 -0.997 14.878 1.00 94.88 98 GLY A C 1
ATOM 736 O O . GLY A 1 98 ? -12.962 -0.958 15.442 1.00 94.88 98 GLY A O 1
ATOM 737 N N . VAL A 1 99 ? -11.513 -2.007 14.083 1.00 96.69 99 VAL A N 1
ATOM 738 C CA . VAL A 1 99 ? -12.343 -3.171 13.741 1.00 96.69 99 VAL A CA 1
ATOM 739 C C . VAL A 1 99 ? -11.609 -4.468 14.075 1.00 96.69 99 VAL A C 1
ATOM 741 O O . VAL A 1 99 ? -10.391 -4.470 14.245 1.00 96.69 99 VAL A O 1
ATOM 744 N N . THR A 1 100 ? -12.344 -5.574 14.183 1.00 97.12 100 THR A N 1
ATOM 745 C CA . THR A 1 100 ? -11.753 -6.920 14.277 1.00 97.12 100 THR A CA 1
ATOM 746 C C . THR A 1 100 ? -11.644 -7.601 12.923 1.00 97.12 100 THR A C 1
ATOM 748 O O . THR A 1 100 ? -10.749 -8.413 12.724 1.00 97.12 100 THR A O 1
ATOM 751 N N . GLU A 1 101 ? -12.538 -7.292 11.987 1.00 97.44 101 GLU A N 1
ATOM 752 C CA . GLU A 1 101 ? -12.555 -7.924 10.673 1.00 97.44 101 GLU A CA 1
ATOM 753 C C . GLU A 1 101 ? -11.669 -7.158 9.686 1.00 97.44 101 GLU A C 1
ATOM 755 O O . GLU A 1 101 ? -11.957 -6.020 9.319 1.00 97.44 101 GLU A O 1
ATOM 760 N N . LEU A 1 102 ? -10.582 -7.795 9.258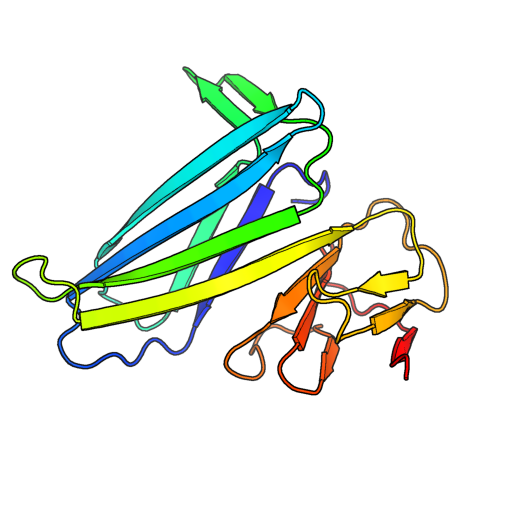 1.00 97.38 102 LEU A N 1
ATOM 761 C CA . LEU A 1 102 ? -9.641 -7.295 8.264 1.00 97.38 102 LEU A CA 1
ATOM 762 C C . LEU A 1 102 ? -9.887 -8.017 6.942 1.00 97.38 102 LEU A C 1
ATOM 764 O O . LEU A 1 102 ? -9.877 -9.246 6.901 1.00 97.38 102 LEU A O 1
ATOM 768 N N . THR A 1 103 ? -10.125 -7.273 5.868 1.00 97.25 103 THR A N 1
ATOM 769 C CA . THR A 1 103 ? -10.549 -7.822 4.575 1.00 97.25 103 THR A CA 1
ATOM 770 C C . THR A 1 103 ? -9.726 -7.254 3.437 1.00 97.25 103 THR A C 1
ATOM 772 O O . THR A 1 103 ? -9.301 -6.100 3.468 1.00 97.25 103 THR A O 1
ATOM 775 N N . SER A 1 104 ? -9.495 -8.050 2.399 1.00 96.94 104 SER A N 1
ATOM 776 C CA . SER A 1 104 ? -9.014 -7.511 1.130 1.00 96.94 104 SER A CA 1
ATOM 777 C C . SER A 1 104 ? -10.133 -6.759 0.405 1.00 96.94 104 SER A C 1
ATOM 779 O O . SER A 1 104 ? -11.313 -7.057 0.576 1.00 96.94 104 SER A O 1
ATOM 781 N N . VAL A 1 105 ? -9.759 -5.801 -0.448 1.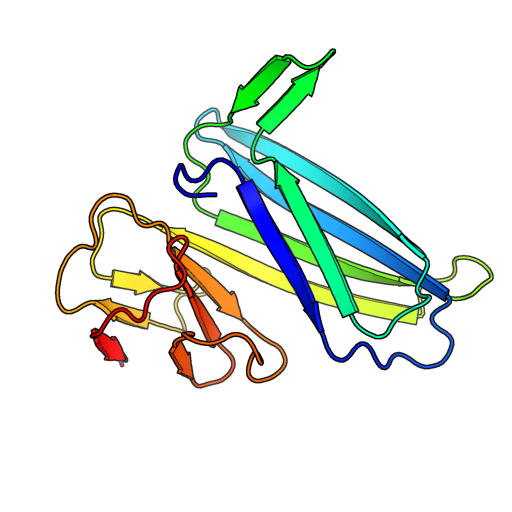00 96.69 105 VAL A N 1
ATOM 782 C CA . VAL A 1 105 ? -10.715 -4.999 -1.239 1.00 96.69 105 VAL A CA 1
ATOM 783 C C . VAL A 1 105 ? -11.603 -5.870 -2.138 1.00 96.69 105 VAL A C 1
ATOM 785 O O . VAL A 1 105 ? -12.777 -5.572 -2.328 1.00 96.69 105 VAL A O 1
ATOM 788 N N . ASP A 1 106 ? -11.063 -6.973 -2.662 1.00 95.44 106 ASP A N 1
ATOM 789 C CA . ASP A 1 106 ? -11.796 -7.933 -3.498 1.00 95.44 106 ASP A CA 1
ATOM 790 C C . ASP A 1 106 ? -12.734 -8.869 -2.706 1.00 95.44 106 ASP A C 1
ATOM 792 O O . ASP A 1 106 ? -13.452 -9.665 -3.310 1.00 95.44 106 ASP A O 1
ATOM 796 N N . GLY A 1 107 ? -12.726 -8.797 -1.371 1.00 94.50 107 GLY A N 1
ATOM 797 C CA . GLY A 1 107 ? -13.537 -9.638 -0.489 1.00 94.50 107 GLY A CA 1
ATOM 798 C C . GLY A 1 107 ? -13.119 -11.111 -0.429 1.00 94.50 107 GLY A C 1
ATOM 799 O O . GLY A 1 107 ? -13.834 -11.908 0.171 1.00 94.50 107 GLY A O 1
ATOM 800 N N . ILE A 1 108 ? -11.991 -11.496 -1.038 1.00 94.56 108 ILE A N 1
ATOM 801 C CA . ILE A 1 108 ? -11.530 -12.896 -1.096 1.00 94.56 108 ILE A CA 1
ATOM 802 C C . ILE A 1 108 ? -10.815 -13.310 0.192 1.00 94.56 108 ILE A C 1
ATOM 804 O O . ILE A 1 108 ? -10.890 -14.466 0.603 1.00 94.56 108 ILE A O 1
ATOM 808 N N . PHE A 1 109 ? -10.086 -12.389 0.817 1.00 96.06 109 PHE A N 1
ATOM 809 C CA . PHE A 1 109 ? -9.333 -12.647 2.034 1.00 96.06 109 PHE A CA 1
ATOM 810 C C . PHE A 1 109 ? -9.989 -11.970 3.228 1.00 96.06 109 PHE A C 1
ATOM 812 O O . PHE A 1 109 ? -10.343 -10.789 3.174 1.00 96.06 109 PHE A O 1
ATOM 819 N N . LYS A 1 110 ? -10.070 -12.715 4.331 1.00 96.62 110 LYS A N 1
ATOM 820 C CA . LYS A 1 110 ? -10.574 -12.235 5.609 1.00 96.62 110 LYS A CA 1
ATOM 821 C C . LYS A 1 110 ? -9.748 -12.786 6.765 1.00 96.62 110 LYS A C 1
ATOM 823 O O . LYS A 1 110 ? -9.489 -13.986 6.843 1.00 96.62 110 LYS A O 1
ATOM 828 N N . TYR A 1 111 ? -9.397 -11.911 7.694 1.00 96.50 111 TYR A N 1
ATOM 829 C CA . TYR A 1 111 ? -8.760 -12.252 8.957 1.00 96.50 111 TYR A CA 1
ATOM 830 C C . TYR A 1 111 ? -9.494 -11.548 10.096 1.00 96.50 111 TYR A C 1
ATOM 832 O O . TYR A 1 111 ? -9.709 -10.338 10.051 1.00 96.50 111 TYR A O 1
ATOM 840 N N . THR A 1 112 ? -9.909 -12.300 11.108 1.00 97.56 112 THR A N 1
ATOM 841 C CA . THR A 1 112 ? -10.655 -11.778 12.252 1.00 97.56 112 THR A CA 1
ATOM 842 C C . THR A 1 112 ? -9.754 -11.760 13.474 1.00 97.56 112 THR A C 1
ATOM 844 O O . THR A 1 112 ? -9.398 -12.807 14.002 1.00 97.56 112 THR A O 1
ATOM 847 N N . LEU A 1 113 ? -9.393 -10.561 13.926 1.00 97.06 113 LEU A N 1
ATOM 848 C CA . LEU A 1 113 ? -8.643 -10.337 15.158 1.00 97.06 113 LEU A CA 1
ATOM 849 C C . LEU A 1 113 ? -9.444 -10.808 16.376 1.00 97.06 113 LEU A C 1
ATOM 851 O O . LEU A 1 113 ? -10.641 -10.529 16.469 1.00 97.06 113 LEU A O 1
ATOM 855 N N . ASP A 1 114 ? -8.763 -11.390 17.365 1.00 96.94 114 ASP A N 1
ATOM 856 C CA . ASP A 1 114 ? -9.387 -11.813 18.632 1.00 96.94 114 ASP A CA 1
ATOM 857 C C . ASP A 1 114 ? -10.049 -10.642 19.379 1.00 96.94 114 ASP A C 1
ATOM 859 O O . ASP A 1 114 ? -10.989 -10.808 20.158 1.00 96.94 114 ASP A O 1
ATOM 863 N N . LYS A 1 115 ? -9.517 -9.431 19.178 1.00 96.62 115 LYS A N 1
ATOM 864 C CA . LYS A 1 115 ? -9.998 -8.184 19.776 1.00 96.62 115 LYS A CA 1
ATOM 865 C C . LYS A 1 115 ? -9.590 -6.982 18.934 1.00 96.62 115 LYS A C 1
ATOM 867 O O . LYS A 1 115 ? -8.615 -7.026 18.191 1.00 96.62 115 LYS A O 1
ATOM 872 N N . ILE A 1 116 ? -10.290 -5.867 19.130 1.00 96.56 116 ILE A N 1
ATOM 873 C CA . ILE A 1 116 ? -9.924 -4.587 18.514 1.00 96.56 116 ILE A CA 1
ATOM 874 C C . ILE A 1 116 ? -8.549 -4.141 19.036 1.00 96.56 116 ILE A C 1
ATOM 876 O O . ILE A 1 116 ? -8.361 -3.960 20.245 1.00 96.56 116 ILE A O 1
ATOM 880 N N . ALA A 1 117 ? -7.606 -3.912 18.122 1.00 94.19 117 ALA A N 1
ATOM 881 C CA . ALA A 1 117 ? -6.316 -3.304 18.425 1.00 94.19 117 ALA A CA 1
ATOM 882 C C . ALA A 1 117 ? -6.450 -1.771 18.447 1.00 94.19 117 ALA A C 1
ATOM 884 O O . ALA A 1 117 ? -6.736 -1.130 17.436 1.00 94.19 117 ALA A O 1
ATOM 885 N N . LYS A 1 118 ? -6.287 -1.166 19.629 1.00 92.44 118 LYS A N 1
ATOM 886 C CA . LYS A 1 118 ? -6.420 0.289 19.803 1.00 92.44 118 LYS A CA 1
ATOM 887 C C . LYS A 1 118 ? -5.221 1.014 19.199 1.00 92.44 118 LYS A C 1
ATOM 889 O O . LYS A 1 118 ? -4.092 0.656 19.509 1.00 92.44 118 LYS A O 1
ATOM 894 N N . ASN A 1 119 ? -5.478 2.080 18.439 1.00 90.56 119 ASN A N 1
ATOM 895 C CA . ASN A 1 119 ? -4.451 2.916 17.800 1.00 90.56 119 ASN A CA 1
ATOM 896 C C . ASN A 1 119 ? -3.521 2.134 16.854 1.00 90.56 119 ASN A C 1
ATOM 898 O O . ASN A 1 119 ? -2.358 2.493 16.689 1.00 90.56 119 ASN A O 1
ATOM 902 N N . VAL A 1 120 ? -4.032 1.057 16.254 1.00 93.31 120 VAL A N 1
ATOM 903 C CA . VAL A 1 120 ? -3.318 0.273 15.246 1.00 93.31 120 VAL A CA 1
ATOM 904 C C . VAL A 1 120 ? -4.087 0.355 13.939 1.00 93.31 120 VAL A C 1
ATOM 906 O O . VAL A 1 120 ? -5.309 0.190 13.907 1.00 93.31 120 VAL A O 1
ATOM 909 N N . TYR A 1 121 ? -3.347 0.615 12.871 1.00 94.06 121 TYR A N 1
ATOM 910 C CA . TYR A 1 121 ? -3.825 0.530 11.505 1.00 94.06 121 TYR A CA 1
ATOM 911 C C . TYR A 1 121 ? -3.300 -0.749 10.870 1.00 94.06 121 TYR A C 1
ATOM 913 O O . TYR A 1 121 ? -2.147 -1.133 11.077 1.00 94.06 121 TYR A O 1
ATOM 921 N N . PHE A 1 122 ? -4.140 -1.375 10.066 1.00 95.19 122 PHE A N 1
ATOM 922 C CA . PHE A 1 122 ? -3.823 -2.571 9.314 1.00 95.19 122 PHE A CA 1
ATOM 923 C C . PHE A 1 122 ? -3.932 -2.272 7.832 1.00 95.19 122 PHE A C 1
ATOM 925 O O . PHE A 1 122 ? -4.892 -1.643 7.396 1.00 95.19 122 PHE A O 1
ATOM 932 N N . VAL A 1 123 ? -2.958 -2.745 7.064 1.00 95.31 123 VAL A N 1
ATOM 933 C CA . VAL A 1 123 ? -3.070 -2.836 5.613 1.00 95.31 123 VAL A CA 1
ATOM 934 C C . VAL A 1 123 ? -3.294 -4.292 5.248 1.00 95.31 123 VAL A C 1
ATOM 936 O O . VAL A 1 123 ? -2.440 -5.131 5.531 1.00 95.31 123 VAL A O 1
ATOM 939 N N . THR A 1 124 ? -4.413 -4.575 4.592 1.00 96.19 124 THR A N 1
ATOM 940 C CA . THR A 1 124 ? -4.701 -5.879 3.992 1.00 96.19 124 THR A CA 1
ATOM 941 C C . THR A 1 124 ? -4.546 -5.767 2.484 1.00 96.19 124 THR A C 1
ATOM 943 O O . THR A 1 124 ? -5.192 -4.932 1.848 1.00 96.19 124 THR A O 1
ATOM 946 N N . MET A 1 125 ? -3.674 -6.578 1.889 1.00 95.75 125 MET A N 1
ATOM 947 C CA . MET A 1 125 ? -3.407 -6.508 0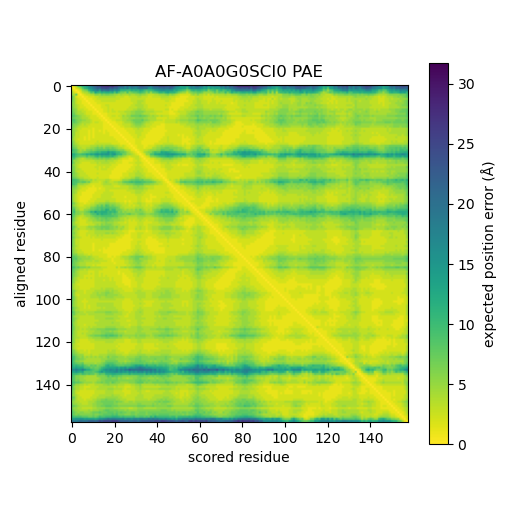.451 1.00 95.75 125 MET A CA 1
ATOM 948 C C . MET A 1 125 ? -2.897 -7.827 -0.115 1.00 95.75 125 MET A C 1
ATOM 950 O O . MET A 1 125 ? -2.341 -8.665 0.600 1.00 95.75 125 MET A O 1
ATOM 954 N N . LYS A 1 126 ? -3.027 -7.986 -1.433 1.00 94.19 126 LYS A N 1
ATOM 955 C CA . LYS A 1 126 ? -2.376 -9.081 -2.143 1.00 94.19 126 LYS A CA 1
ATOM 956 C C . LYS A 1 126 ? -0.866 -8.847 -2.204 1.00 94.19 126 LYS A C 1
ATOM 958 O O . LYS A 1 126 ? -0.367 -7.741 -2.388 1.00 94.19 126 LYS A O 1
ATOM 963 N N . THR A 1 127 ? -0.129 -9.934 -2.082 1.00 90.12 127 THR A N 1
ATOM 964 C CA . THR A 1 127 ? 1.326 -10.005 -2.153 1.00 90.12 127 THR A CA 1
ATOM 965 C C . THR A 1 127 ? 1.714 -11.030 -3.214 1.00 90.12 127 THR A C 1
ATOM 967 O O . THR A 1 127 ? 1.003 -12.000 -3.471 1.00 90.12 127 THR A O 1
ATOM 970 N N . TYR A 1 128 ? 2.855 -10.817 -3.862 1.00 84.62 128 TYR A N 1
ATOM 971 C CA . TYR A 1 128 ? 3.334 -11.722 -4.912 1.00 84.62 128 TYR A CA 1
ATOM 972 C C . TYR A 1 128 ? 4.180 -12.876 -4.360 1.00 84.62 128 TYR A C 1
ATOM 974 O O . TYR A 1 128 ? 4.347 -13.896 -5.025 1.00 84.62 128 TYR A O 1
ATOM 982 N N . LYS A 1 129 ? 4.711 -12.708 -3.145 1.00 85.62 129 LYS A N 1
ATOM 983 C CA . LYS A 1 129 ? 5.422 -13.709 -2.346 1.00 85.62 129 LYS A CA 1
ATOM 984 C C . LYS A 1 129 ? 5.229 -13.403 -0.867 1.00 85.62 129 LYS A C 1
ATOM 986 O O . LYS A 1 129 ? 4.894 -12.272 -0.523 1.00 85.62 129 LYS A O 1
ATOM 991 N N . GLU A 1 130 ? 5.508 -14.396 -0.029 1.00 87.00 130 GLU A N 1
ATOM 992 C CA . GLU A 1 130 ? 5.582 -14.228 1.419 1.00 87.00 130 GLU A CA 1
ATOM 993 C C . GLU A 1 130 ? 6.545 -13.083 1.786 1.00 87.00 130 GLU A C 1
ATOM 995 O O . GLU A 1 130 ? 7.726 -13.119 1.390 1.00 87.00 130 GLU A O 1
ATOM 1000 N N . PRO A 1 131 ? 6.049 -12.042 2.481 1.00 82.62 131 PRO A N 1
ATOM 1001 C CA . PRO A 1 131 ? 6.874 -10.937 2.943 1.00 82.62 131 PRO A CA 1
ATOM 1002 C C . PRO A 1 131 ? 7.944 -11.419 3.924 1.00 82.62 131 PRO A C 1
ATOM 1004 O O . PRO A 1 131 ? 7.676 -12.227 4.804 1.00 82.62 131 PRO A O 1
ATOM 1007 N N . SER A 1 132 ? 9.164 -10.889 3.810 1.00 80.00 132 SER A N 1
ATOM 1008 C CA . SER A 1 132 ? 10.246 -11.175 4.773 1.00 80.00 132 SER A CA 1
ATOM 1009 C C . SER A 1 132 ? 10.121 -10.375 6.072 1.00 80.00 132 SER A C 1
ATOM 1011 O O . SER A 1 132 ? 10.933 -10.541 6.981 1.00 80.00 132 SER A O 1
ATOM 1013 N N . VAL A 1 133 ? 9.145 -9.472 6.146 1.00 73.12 133 VAL A N 1
ATOM 1014 C CA . VAL A 1 133 ? 8.896 -8.628 7.309 1.00 73.12 133 VAL A CA 1
ATO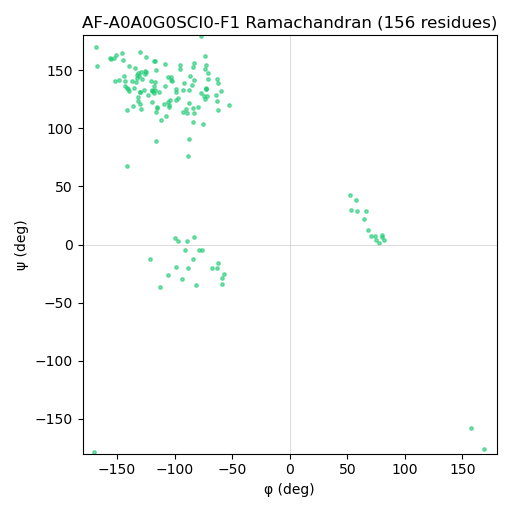M 1015 C C . VAL A 1 133 ? 8.049 -9.398 8.319 1.00 73.12 133 VAL A C 1
ATOM 1017 O O . VAL A 1 133 ? 6.928 -9.796 8.025 1.00 73.12 133 VAL A O 1
ATOM 1020 N N . ALA A 1 134 ? 8.601 -9.630 9.507 1.00 68.25 134 ALA A N 1
ATOM 1021 C CA . ALA A 1 134 ? 7.862 -10.172 10.636 1.00 68.25 134 ALA A CA 1
ATOM 1022 C C . ALA A 1 134 ? 7.545 -9.042 11.627 1.00 68.25 134 ALA A C 1
ATOM 1024 O O . ALA A 1 134 ? 8.394 -8.167 11.821 1.00 68.25 134 ALA A O 1
ATOM 1025 N N . PRO A 1 135 ? 6.377 -9.072 12.286 1.00 78.31 135 PRO A N 1
ATOM 1026 C CA . PRO A 1 135 ? 5.283 -10.032 12.127 1.00 78.31 135 PRO A CA 1
ATOM 1027 C C . PRO A 1 135 ? 4.294 -9.623 11.019 1.00 78.31 135 PRO A C 1
ATOM 1029 O O . PRO A 1 135 ? 3.828 -8.487 10.975 1.00 78.31 135 PRO A O 1
ATOM 1032 N N . VAL A 1 136 ? 3.945 -10.573 10.148 1.00 83.31 136 VAL A N 1
ATOM 1033 C CA . VAL A 1 136 ? 2.897 -10.442 9.122 1.00 83.31 136 VAL A CA 1
ATOM 1034 C C . VAL A 1 136 ? 2.054 -11.707 9.126 1.00 83.31 136 VAL A C 1
ATOM 1036 O O . VAL A 1 136 ? 2.592 -12.812 9.148 1.00 83.31 136 VAL A O 1
ATOM 1039 N N . VAL A 1 137 ? 0.732 -11.549 9.080 1.00 90.12 137 VAL A N 1
ATOM 1040 C CA . VAL A 1 137 ? -0.166 -12.667 8.768 1.00 90.12 137 VAL A CA 1
ATOM 1041 C C . VAL A 1 137 ? -0.150 -12.839 7.257 1.00 90.12 137 VAL A C 1
ATOM 1043 O O . VAL A 1 137 ? -0.516 -11.907 6.541 1.00 90.12 137 VAL A O 1
ATOM 1046 N N . TRP A 1 138 ? 0.292 -14.000 6.771 1.00 90.94 138 TRP A N 1
ATOM 1047 C CA . TRP A 1 138 ? 0.371 -14.291 5.342 1.00 90.94 138 TRP A CA 1
ATOM 1048 C C . TRP A 1 138 ? -0.287 -15.627 5.007 1.00 90.94 138 TRP A C 1
ATOM 1050 O O . TRP A 1 138 ? 0.126 -16.671 5.506 1.00 90.94 138 TRP A O 1
ATOM 1060 N N . GLN A 1 139 ? -1.303 -15.601 4.147 1.00 89.00 139 GLN A N 1
ATOM 1061 C CA . GLN A 1 139 ? -2.012 -16.800 3.701 1.00 89.00 139 GLN A CA 1
ATOM 1062 C C . GLN A 1 139 ? -2.586 -16.576 2.299 1.00 89.00 139 GLN A C 1
ATOM 1064 O O . GLN A 1 139 ? -3.095 -15.502 1.990 1.00 89.00 139 GLN A O 1
ATOM 1069 N N . ASN A 1 140 ? -2.524 -17.599 1.440 1.00 87.81 140 ASN A N 1
ATOM 1070 C CA . ASN A 1 140 ? -3.113 -17.593 0.090 1.00 87.81 140 ASN A CA 1
ATOM 1071 C C . ASN A 1 140 ? -2.680 -16.392 -0.778 1.00 87.81 140 ASN A C 1
ATOM 1073 O O . ASN A 1 140 ? -3.418 -15.938 -1.649 1.00 87.81 140 ASN A O 1
ATOM 1077 N N . GLY A 1 141 ? -1.471 -15.871 -0.543 1.00 91.75 141 GLY A N 1
ATOM 1078 C CA . GLY A 1 141 ? -0.942 -14.709 -1.254 1.00 91.75 141 GLY A CA 1
ATOM 1079 C C . GLY A 1 141 ? -1.443 -13.358 -0.740 1.00 91.75 141 GLY A C 1
ATOM 1080 O O . GLY A 1 141 ? -1.118 -12.350 -1.353 1.00 91.75 141 GLY A O 1
ATOM 1081 N N . TYR A 1 142 ? -2.168 -13.287 0.374 1.00 94.56 142 TYR A N 1
ATOM 1082 C CA . TYR A 1 142 ? -2.555 -12.032 1.025 1.00 94.56 142 TYR A CA 1
ATOM 1083 C C . TYR A 1 142 ? -1.738 -11.813 2.293 1.00 94.56 142 TYR A C 1
ATOM 1085 O O . TYR A 1 142 ? -1.394 -12.770 2.985 1.00 94.56 142 TYR A O 1
ATOM 1093 N N . GLY A 1 143 ? -1.412 -10.552 2.567 1.00 93.94 143 GLY A N 1
ATOM 1094 C CA . GLY A 1 143 ? -0.699 -10.120 3.762 1.00 93.94 143 GLY A CA 1
ATOM 1095 C C . GLY A 1 143 ? -1.518 -9.116 4.568 1.00 93.94 143 GLY A C 1
ATOM 1096 O O . GLY A 1 143 ? -2.141 -8.227 3.983 1.00 93.94 143 GLY A O 1
ATOM 1097 N N . VAL A 1 144 ? -1.468 -9.241 5.895 1.00 95.19 144 VAL A N 1
ATOM 1098 C CA . VAL A 1 144 ? -1.934 -8.224 6.848 1.00 95.19 144 VAL A CA 1
ATOM 1099 C C . VAL A 1 144 ? -0.723 -7.602 7.536 1.00 95.19 144 VAL A C 1
ATOM 1101 O O . VAL A 1 144 ? 0.052 -8.299 8.197 1.00 95.19 144 VAL A O 1
ATOM 1104 N N . PHE A 1 145 ? -0.579 -6.286 7.398 1.00 93.56 145 PHE A N 1
ATOM 1105 C CA . PHE A 1 145 ? 0.544 -5.509 7.921 1.00 93.56 145 PHE A CA 1
ATOM 1106 C C . PHE A 1 145 ? 0.050 -4.532 8.986 1.00 93.56 145 PHE A C 1
ATOM 1108 O O . PHE A 1 145 ? -0.756 -3.654 8.684 1.00 93.56 145 PHE A O 1
ATOM 1115 N N . ALA A 1 146 ? 0.537 -4.669 10.219 1.00 93.06 146 ALA A N 1
ATOM 1116 C CA . ALA A 1 146 ? 0.159 -3.805 11.334 1.00 93.06 146 ALA A CA 1
ATOM 1117 C C . ALA A 1 146 ? 1.116 -2.610 11.478 1.00 93.06 146 ALA A C 1
ATOM 1119 O O . ALA A 1 146 ? 2.337 -2.749 11.373 1.00 93.06 146 ALA A O 1
ATOM 1120 N N . SER A 1 147 ? 0.571 -1.425 11.752 1.00 91.44 147 SER A N 1
ATOM 1121 C CA . SER A 1 147 ? 1.337 -0.177 11.863 1.00 91.44 147 SER A CA 1
ATOM 1122 C C . SER A 1 147 ? 2.279 -0.117 13.065 1.00 91.44 147 SER A C 1
ATOM 1124 O O . SER A 1 147 ? 3.184 0.717 13.077 1.00 91.44 147 SER A O 1
ATOM 1126 N N . ASP A 1 148 ? 2.045 -0.946 14.082 1.00 90.69 148 ASP A N 1
ATOM 1127 C CA . ASP A 1 148 ? 2.856 -1.043 15.298 1.00 90.69 148 ASP A CA 1
ATOM 1128 C C . ASP A 1 148 ? 3.986 -2.080 15.186 1.00 90.69 148 ASP A C 1
ATOM 1130 O O . ASP A 1 148 ? 4.815 -2.178 16.089 1.00 90.69 148 ASP A O 1
ATOM 1134 N N . GLY A 1 149 ? 4.046 -2.833 14.081 1.00 87.06 149 GLY A N 1
ATOM 1135 C CA . GLY A 1 149 ? 5.044 -3.881 13.876 1.00 87.06 149 GLY A CA 1
ATOM 1136 C C . GLY A 1 149 ? 4.922 -5.041 14.868 1.00 87.06 149 GLY A C 1
ATOM 1137 O O . GLY A 1 149 ? 5.905 -5.744 15.095 1.00 87.06 149 GLY A O 1
ATOM 1138 N N . LEU A 1 150 ? 3.751 -5.233 15.483 1.00 89.69 150 LEU A N 1
ATOM 1139 C CA . LEU A 1 150 ? 3.485 -6.316 16.427 1.00 89.69 150 LEU A CA 1
ATOM 1140 C C . LEU A 1 150 ? 2.566 -7.373 15.816 1.00 89.69 150 LEU A C 1
ATOM 1142 O O . LEU A 1 150 ? 1.814 -7.122 14.875 1.00 89.69 150 LEU A O 1
ATOM 1146 N N . ALA A 1 151 ? 2.660 -8.594 16.341 1.00 89.50 151 ALA A N 1
ATOM 1147 C CA . ALA A 1 151 ? 1.790 -9.681 15.930 1.00 89.50 151 ALA A CA 1
ATOM 1148 C C . ALA A 1 151 ? 0.425 -9.489 16.592 1.00 89.50 151 ALA A C 1
ATOM 1150 O O . ALA A 1 151 ? 0.348 -9.326 17.811 1.00 89.50 151 ALA A O 1
ATOM 1151 N N . HIS A 1 152 ? -0.641 -9.559 15.798 1.00 93.12 152 HIS A N 1
ATOM 1152 C CA . HIS A 1 152 ? -2.012 -9.517 16.296 1.00 93.12 152 HIS A CA 1
ATOM 1153 C C . HIS A 1 152 ? -2.698 -10.852 16.016 1.00 93.12 152 HIS A C 1
ATOM 1155 O O . HIS A 1 152 ? -2.819 -11.276 14.864 1.00 93.12 152 HIS A O 1
ATOM 1161 N N . THR A 1 153 ? -3.092 -11.535 17.088 1.00 94.00 153 THR A N 1
ATOM 1162 C CA . THR A 1 153 ? -3.718 -12.859 17.033 1.00 94.00 153 THR A CA 1
ATOM 1163 C C . THR A 1 153 ? -5.155 -12.779 16.526 1.00 94.00 153 THR A C 1
ATOM 1165 O O . THR A 1 153 ? -5.830 -11.752 16.657 1.00 94.00 153 THR A O 1
ATOM 1168 N N . GLY A 1 154 ? -5.593 -13.860 15.896 1.00 93.88 154 GLY A N 1
ATOM 1169 C CA . GLY A 1 154 ? -6.864 -13.944 15.205 1.00 93.88 154 GLY A CA 1
ATOM 1170 C C . GLY A 1 154 ? -6.952 -15.206 14.361 1.00 93.88 154 GLY A C 1
ATOM 1171 O O . GLY A 1 154 ? -6.041 -16.040 14.345 1.00 93.88 154 GLY A O 1
ATOM 1172 N N . GLU A 1 155 ? -8.050 -15.321 13.630 1.00 94.56 155 GLU A N 1
ATOM 1173 C CA . GLU A 1 155 ? -8.376 -16.490 12.823 1.00 94.56 155 GLU A CA 1
ATOM 1174 C C . GLU A 1 155 ? -8.654 -16.095 11.373 1.00 94.56 155 GLU A C 1
ATOM 1176 O O . GLU A 1 155 ? -9.190 -15.025 11.075 1.00 94.56 155 GLU A O 1
ATOM 1181 N N . LEU A 1 156 ? -8.287 -16.978 10.446 1.00 90.31 156 LEU A N 1
ATOM 1182 C CA . LEU A 1 156 ? -8.649 -16.824 9.042 1.00 90.31 156 LEU A CA 1
ATOM 1183 C C . LEU A 1 156 ? -10.142 -17.107 8.869 1.00 90.31 156 LEU A C 1
ATOM 1185 O O . LEU A 1 156 ? -10.636 -18.155 9.284 1.00 90.31 156 LEU A O 1
ATOM 1189 N N . GLY A 1 157 ? -10.846 -16.172 8.234 1.00 78.31 157 GLY A N 1
ATOM 1190 C CA . GLY A 1 157 ? -12.223 -16.386 7.809 1.00 78.31 157 GLY A CA 1
ATOM 1191 C C . GLY A 1 157 ? -12.288 -17.362 6.634 1.00 78.31 157 GLY A C 1
ATOM 1192 O O . GLY A 1 157 ? -11.372 -17.394 5.809 1.00 78.31 157 GLY A O 1
ATOM 1193 N N . GLN A 1 158 ? -13.368 -18.147 6.574 1.00 57.22 158 GLN A N 1
ATOM 1194 C CA . GLN A 1 158 ? -13.770 -18.849 5.350 1.00 57.22 158 GLN A CA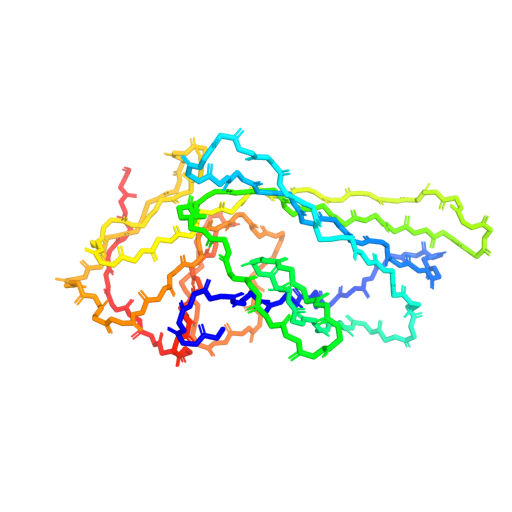 1
ATOM 1195 C C . GLN A 1 158 ? -14.398 -17.885 4.348 1.00 57.22 158 GLN A C 1
ATOM 1197 O O . GLN A 1 158 ? -15.074 -16.933 4.808 1.00 57.22 158 GLN A O 1
#

Mean predicted aligned error: 4.37 Å

Foldseek 3Di:
DLQPFKDKDKDAQADDPQFQKKKKWKWWAAPVRDIDIFIDMDGPPDRMDIDITGQFDDDPNDTDHTHPGFKIKMKMFTAHPVRDTDDIDMKMKGKDAQAQWDAGPVRPWIWGFPDGDPSKIKIKMFAPDDDPQPPWDDDPRIIIDIPVSDDTDTDTDD

Organism: NCBI:txid1618553

Nearest PDB structures (foldseek):
  2vqu-assembly2_B  TM=2.783E-01  e=1.002E-01  Bacteroides thetaiotaomicron
  2wbk-assembly1_A  TM=2.287E-01  e=1.373E-01  Bacteroides thetaiotaomicron VPI-5482
  2vqu-assembly1_A  TM=2.303E-01  e=2.318E-01  Bacteroides thetaiotaomicron
  2vot-assembly1_A  TM=2.621E-01  e=2.574E-01  Bacteroides thetaiotaomicron VPI-5482
  2vl4-assembly1_A  TM=2.577E-01  e=4.124E-01  Bacteroides thetaiotaomicron VPI-5482

Secondary structure (DSSP, 8-state):
-TTSSEEEEEE-S---TT--EEEEEEEEE-TTS-EEEEEEEEE-SSS-EEEEEESEEEETTEEEEPS---EEEEEEEEE-TTS-EEEEEEEEEEEEES-SEEE-TTS--EEEESS--TT-EEEEEE-SS--SSSS-EEETTEEEEETT-----EEE--

Sequence (158 aa):
GSDGHWLNFKVEKINVSGAASMDYLMVYSTSDGGQQGVPGTVKLTDTSIERMLLLGSESSGKFRYDAGVEQGTMTITFRDGNGKMIGKLTTDFHLQSGVTELTSVDGIFKYTLDKIAKNVYFVTMKTYKEPSVAPVVWQNGYGVFASDGLAHTGELGQ